Protein AF-A0A1Y6FAE8-F1 (afdb_monomer_lite)

Structure (mmCIF, N/CA/C/O backbone):
data_AF-A0A1Y6FAE8-F1
#
_entry.id   AF-A0A1Y6FAE8-F1
#
loop_
_atom_site.group_PDB
_atom_site.id
_atom_site.type_symbol
_atom_site.label_atom_id
_atom_site.label_alt_id
_atom_site.label_comp_id
_atom_site.label_asym_id
_atom_site.label_entity_id
_atom_site.label_seq_id
_atom_site.pdbx_PDB_ins_code
_atom_site.Cartn_x
_atom_site.Cartn_y
_atom_site.Cartn_z
_atom_site.occupancy
_atom_site.B_iso_or_equiv
_atom_site.auth_seq_id
_atom_site.auth_comp_id
_atom_site.auth_asym_id
_atom_site.auth_atom_id
_atom_site.pdbx_PDB_model_num
ATOM 1 N N . MET A 1 1 ? -5.949 20.444 56.360 1.00 34.28 1 MET A N 1
ATOM 2 C CA . MET A 1 1 ? -5.923 19.143 55.663 1.00 34.28 1 MET A CA 1
ATOM 3 C C . MET A 1 1 ? -7.343 18.864 55.206 1.00 34.28 1 MET A C 1
ATOM 5 O O . MET A 1 1 ? -8.191 18.603 56.047 1.00 34.28 1 MET A O 1
ATOM 9 N N . ALA A 1 2 ? -7.640 19.107 53.928 1.00 37.47 2 ALA A N 1
ATOM 10 C CA . ALA A 1 2 ? -8.987 18.956 53.385 1.00 37.47 2 ALA A CA 1
ATOM 11 C C . ALA A 1 2 ? -9.211 17.486 53.016 1.00 37.47 2 ALA A C 1
ATOM 13 O O . ALA A 1 2 ? -8.388 16.895 52.322 1.00 37.47 2 ALA A O 1
ATOM 14 N N . HIS A 1 3 ? -10.289 16.909 53.541 1.00 36.09 3 HIS A N 1
ATOM 15 C CA . HIS A 1 3 ? -10.677 15.526 53.301 1.00 36.09 3 HIS A CA 1
ATOM 16 C C . HIS A 1 3 ? -11.019 15.306 51.824 1.00 36.09 3 HIS A C 1
ATOM 18 O O . HIS A 1 3 ? -11.938 15.920 51.286 1.00 36.09 3 HIS A O 1
ATOM 24 N N . GLU A 1 4 ? -10.280 14.399 51.196 1.00 39.75 4 GLU A N 1
ATOM 25 C CA . GLU A 1 4 ? -10.568 13.853 49.878 1.00 39.75 4 GLU A CA 1
ATOM 26 C C . GLU A 1 4 ? -11.784 12.919 49.993 1.00 39.75 4 GLU A C 1
ATOM 28 O O . GLU A 1 4 ? -11.719 11.857 50.617 1.00 39.75 4 GLU A O 1
ATOM 33 N N . ILE A 1 5 ? -12.930 13.333 49.444 1.00 49.53 5 ILE A N 1
ATO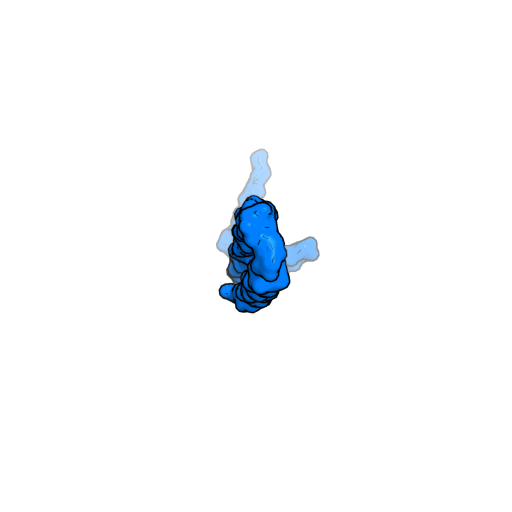M 34 C CA . ILE A 1 5 ? -14.107 12.466 49.324 1.00 49.53 5 ILE A CA 1
ATOM 35 C C . ILE A 1 5 ? -13.860 11.543 48.130 1.00 49.53 5 ILE A C 1
ATOM 37 O O . ILE A 1 5 ? -14.239 11.834 46.997 1.00 49.53 5 ILE A O 1
ATOM 41 N N . VAL A 1 6 ? -13.197 10.420 48.393 1.00 44.94 6 VAL A N 1
ATOM 42 C CA . VAL A 1 6 ? -13.130 9.294 47.461 1.00 44.94 6 VAL A CA 1
ATOM 43 C C . VAL A 1 6 ? -14.530 8.685 47.369 1.00 44.94 6 VAL A C 1
ATOM 45 O O . VAL A 1 6 ? -15.020 8.066 48.314 1.00 44.94 6 VAL A O 1
ATOM 48 N N . SER A 1 7 ? -15.202 8.879 46.232 1.00 45.75 7 SER A N 1
ATOM 49 C CA . SER A 1 7 ? -16.487 8.230 45.958 1.00 45.75 7 SER A CA 1
ATOM 50 C C . SER A 1 7 ? -16.268 6.732 45.730 1.00 45.75 7 SER A C 1
ATOM 52 O O . SER A 1 7 ? -15.751 6.315 44.696 1.00 45.75 7 SER A O 1
ATOM 54 N N . LEU A 1 8 ? -16.674 5.920 46.710 1.00 49.72 8 LEU A N 1
ATOM 55 C CA . LEU A 1 8 ? -16.556 4.453 46.720 1.00 49.72 8 LEU A CA 1
ATOM 56 C C . LEU A 1 8 ? -17.580 3.751 45.797 1.00 49.72 8 LEU A C 1
ATOM 58 O O . LEU A 1 8 ? -17.524 2.540 45.600 1.00 49.72 8 LEU A O 1
ATOM 62 N N . LEU A 1 9 ? -18.519 4.498 45.210 1.00 50.81 9 LEU A N 1
ATOM 63 C CA . LEU A 1 9 ? -19.525 3.997 44.274 1.00 50.81 9 LEU A CA 1
ATOM 64 C C . LEU A 1 9 ? -19.364 4.728 42.940 1.00 50.81 9 LEU A C 1
ATOM 66 O O . LEU A 1 9 ? -19.609 5.929 42.839 1.00 50.81 9 LEU A O 1
ATOM 70 N N . GLY A 1 10 ? -18.910 3.988 41.925 1.00 48.62 10 GLY A N 1
ATOM 71 C CA . GLY A 1 10 ? -18.604 4.472 40.578 1.00 48.62 10 GLY A CA 1
ATOM 72 C C . GLY A 1 10 ? -19.827 4.977 39.811 1.00 48.62 10 GLY A C 1
ATOM 73 O O . GLY A 1 10 ? -20.332 4.299 38.919 1.00 48.62 10 GLY A O 1
ATOM 74 N N . GLY A 1 11 ? -20.297 6.172 40.156 1.00 51.69 11 GLY A N 1
ATOM 75 C CA . GLY A 1 11 ? -21.213 6.964 39.349 1.00 51.69 11 GLY A CA 1
ATOM 76 C C . GLY A 1 11 ? -20.416 7.901 38.452 1.00 51.69 11 GLY A C 1
ATOM 77 O O . GLY A 1 11 ? -19.708 8.778 38.939 1.00 51.69 11 GLY A O 1
ATOM 78 N N . THR A 1 12 ? -20.522 7.725 37.138 1.00 58.66 12 THR A N 1
ATOM 79 C CA . THR A 1 12 ? -20.030 8.711 36.173 1.00 58.66 12 THR A CA 1
ATOM 80 C C . THR A 1 12 ? -20.904 9.961 36.281 1.00 58.66 12 THR A C 1
ATOM 82 O O . THR A 1 12 ? -22.110 9.898 36.034 1.00 58.66 12 THR A O 1
ATOM 85 N N . THR A 1 13 ? -20.327 11.086 36.687 1.00 58.88 13 THR A N 1
ATOM 86 C CA . THR A 1 13 ? -20.981 12.397 36.648 1.00 58.88 13 THR A CA 1
ATOM 87 C C . THR A 1 13 ? -20.956 12.937 35.221 1.00 58.88 13 THR A C 1
ATOM 89 O O . THR A 1 13 ? -19.944 12.873 34.527 1.00 58.88 13 THR A O 1
ATOM 92 N N . THR A 1 14 ? -22.095 13.447 34.756 1.00 61.94 14 THR A N 1
ATOM 93 C CA . THR A 1 14 ? -22.169 14.200 33.492 1.00 61.94 14 THR A CA 1
ATOM 94 C C . THR A 1 14 ? -21.387 15.516 33.603 1.00 61.94 14 THR A C 1
ATOM 96 O O . THR A 1 14 ? -21.154 16.005 34.710 1.00 61.94 14 THR A O 1
ATOM 99 N N . SER A 1 15 ? -21.026 16.146 32.477 1.00 63.69 15 SER A N 1
ATOM 100 C CA . SER A 1 15 ? -20.388 17.479 32.473 1.00 63.69 15 SER A CA 1
ATOM 101 C C . SER A 1 15 ? -21.252 18.575 33.123 1.00 63.69 15 SER A C 1
ATOM 103 O O . SER A 1 15 ? -20.735 19.624 33.491 1.00 63.69 15 SER A O 1
ATOM 105 N N . SER A 1 16 ? -22.550 18.314 33.318 1.00 66.25 16 SER A N 1
ATOM 106 C CA . SER A 1 16 ? -23.516 19.154 34.035 1.00 66.25 16 SER A CA 1
ATOM 107 C C . SER A 1 16 ? -23.721 18.757 35.510 1.00 66.25 16 SER A C 1
ATOM 109 O O . SER A 1 16 ? -24.684 19.197 36.138 1.00 66.25 16 SER A O 1
ATOM 111 N N . GLY A 1 17 ? -22.855 17.909 36.079 1.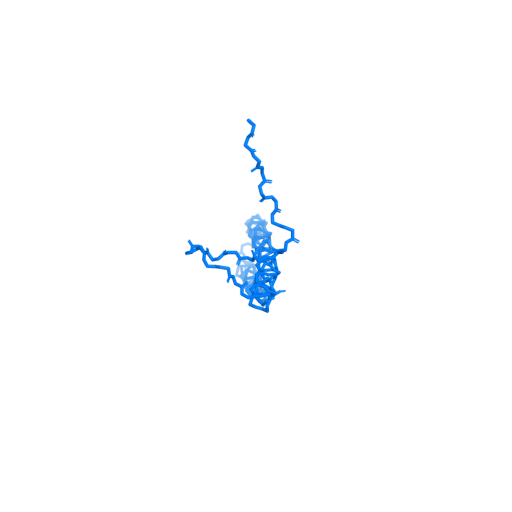00 58.09 17 GLY A N 1
ATOM 112 C CA . GLY A 1 17 ? -22.831 17.575 37.510 1.00 58.09 17 GLY A CA 1
ATOM 113 C C . GLY A 1 17 ? -23.894 16.576 37.983 1.00 58.09 17 GLY A C 1
ATOM 114 O O . GLY A 1 17 ? -23.928 16.237 39.164 1.00 58.09 17 GLY A O 1
ATOM 115 N N . HIS A 1 18 ? -24.743 16.062 37.089 1.00 61.91 18 HIS A N 1
ATOM 116 C CA . HIS A 1 18 ? -25.758 15.071 37.450 1.00 61.91 18 HIS A CA 1
ATOM 117 C C . HIS A 1 18 ? -25.143 13.670 37.541 1.00 61.91 18 HIS A C 1
ATOM 119 O O . HIS A 1 18 ? -24.464 13.229 36.605 1.00 61.91 18 HIS A O 1
ATOM 125 N N . GLN A 1 19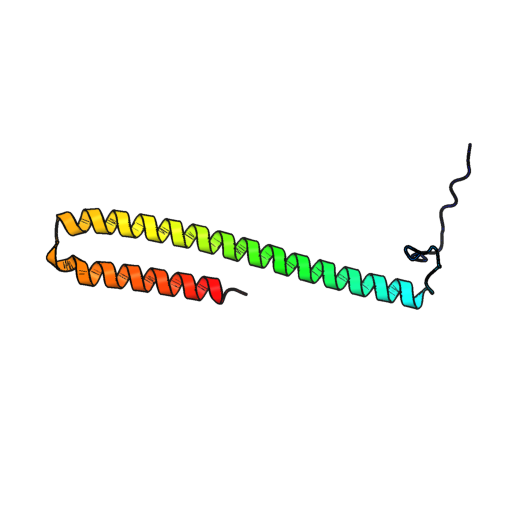 ? -25.398 12.968 38.653 1.00 64.88 19 GLN A N 1
ATOM 126 C CA . GLN A 1 19 ? -25.024 11.563 38.819 1.00 64.88 19 GLN A CA 1
ATOM 127 C C . GLN A 1 19 ? -25.864 10.691 37.883 1.00 64.88 19 GLN A C 1
ATOM 129 O O . GLN A 1 19 ? -27.093 10.672 37.964 1.00 64.88 19 GLN A O 1
ATOM 134 N N . LEU A 1 20 ? -25.197 9.960 36.991 1.00 64.50 20 LEU A N 1
ATOM 135 C CA . LEU A 1 20 ? -25.859 8.971 36.151 1.00 64.50 20 LEU A CA 1
ATOM 136 C C . LEU A 1 20 ? -26.284 7.772 37.003 1.00 64.50 20 LEU A C 1
ATOM 138 O O . LEU A 1 20 ? -25.530 7.308 37.860 1.00 64.50 20 LEU A O 1
ATOM 142 N N . SER A 1 21 ? -27.478 7.230 36.743 1.00 75.50 21 SER A N 1
ATOM 143 C CA . SER A 1 21 ? -27.881 5.965 37.361 1.00 75.50 21 SER A CA 1
ATOM 144 C C . SER A 1 21 ? -26.874 4.865 36.992 1.00 75.50 21 SER A C 1
ATOM 146 O O . SER A 1 21 ? -26.302 4.869 35.899 1.00 75.50 21 SER A O 1
ATOM 148 N N . GLY A 1 22 ? -26.653 3.887 37.876 1.00 78.19 22 GLY A N 1
ATOM 149 C CA . GLY A 1 22 ? -25.632 2.850 37.660 1.00 78.19 22 GLY A CA 1
ATOM 150 C C . GLY A 1 22 ? -25.842 1.987 36.403 1.00 78.19 22 GLY A C 1
ATOM 151 O O . GLY A 1 22 ? -24.905 1.338 35.938 1.00 78.19 22 GLY A O 1
ATOM 152 N N . GLY A 1 23 ? -27.057 1.960 35.844 1.00 83.00 23 GLY A N 1
ATOM 153 C CA . GLY A 1 23 ? -27.332 1.355 34.537 1.00 83.00 23 GLY A CA 1
ATOM 154 C C . GLY A 1 23 ? -26.809 2.212 33.382 1.00 83.00 23 GLY A C 1
ATOM 155 O O . GLY A 1 23 ? -26.108 1.700 32.512 1.00 83.00 23 GLY A O 1
ATOM 156 N N . ILE A 1 24 ? -27.072 3.522 33.425 1.00 82.19 24 ILE A N 1
ATOM 157 C CA . ILE A 1 24 ? -26.611 4.479 32.411 1.00 82.19 24 ILE A CA 1
ATOM 158 C C . ILE A 1 24 ? -25.082 4.576 32.427 1.00 82.19 24 ILE A C 1
ATOM 160 O O . ILE A 1 24 ? -24.463 4.480 31.376 1.00 82.19 24 ILE A O 1
ATOM 164 N N . ALA A 1 25 ? -24.458 4.639 33.606 1.00 83.19 25 ALA A N 1
ATOM 165 C CA . ALA A 1 25 ? -22.998 4.663 33.734 1.00 83.19 25 ALA A CA 1
ATOM 166 C C . ALA A 1 25 ? -22.319 3.445 33.071 1.00 83.19 25 ALA A C 1
ATOM 168 O O . ALA A 1 25 ? -21.314 3.576 32.370 1.00 83.19 25 ALA A O 1
ATOM 169 N N . ARG A 1 26 ? -22.890 2.244 33.248 1.00 87.62 26 ARG A N 1
ATOM 170 C CA . ARG A 1 26 ? -22.395 1.016 32.604 1.00 87.62 26 ARG A CA 1
ATOM 171 C C . ARG A 1 26 ? -22.593 1.030 31.093 1.00 87.62 26 ARG A C 1
ATOM 173 O O . ARG A 1 26 ? -21.706 0.577 30.375 1.00 87.62 26 ARG A O 1
ATOM 180 N N . GLN A 1 27 ? -23.732 1.534 30.624 1.00 89.50 27 GLN A N 1
ATOM 181 C CA . GLN A 1 27 ? -24.012 1.655 29.198 1.00 89.50 27 GLN A CA 1
ATOM 182 C C . GLN A 1 27 ? -23.039 2.631 28.526 1.00 89.50 27 GLN A C 1
ATOM 184 O O . GLN A 1 27 ? -22.389 2.259 27.554 1.00 89.50 27 GLN A O 1
ATOM 189 N N . THR A 1 28 ? -22.843 3.817 29.107 1.00 89.00 28 THR A N 1
ATOM 190 C CA . THR A 1 28 ? -21.866 4.802 28.625 1.00 89.00 28 THR A CA 1
ATOM 191 C C . THR A 1 28 ? -20.459 4.214 28.576 1.00 89.00 28 THR A C 1
ATOM 193 O O . THR A 1 28 ? -19.764 4.376 27.578 1.00 89.00 28 THR A O 1
ATOM 196 N N . LYS A 1 29 ? -20.042 3.468 29.608 1.00 88.94 29 LYS A N 1
ATOM 197 C CA . LYS A 1 29 ? -18.730 2.810 29.603 1.00 88.94 29 LYS A CA 1
ATOM 198 C C . LYS A 1 29 ? -18.573 1.825 28.437 1.00 88.94 29 LYS A C 1
ATOM 200 O O . LYS A 1 29 ? -17.569 1.879 27.739 1.00 88.94 29 LYS A O 1
ATOM 205 N N . ARG A 1 30 ? -19.574 0.977 28.177 1.00 94.38 30 ARG A N 1
ATOM 206 C CA . ARG A 1 30 ? -19.543 0.023 27.050 1.00 94.38 30 ARG A CA 1
ATOM 207 C C . ARG A 1 30 ? -19.461 0.720 25.693 1.00 94.38 30 ARG A C 1
ATOM 209 O O . ARG A 1 30 ? -18.771 0.234 24.799 1.00 94.38 30 ARG A O 1
ATOM 216 N N . GLU A 1 31 ? -20.166 1.834 25.531 1.00 94.62 31 GLU A N 1
ATOM 217 C CA . GLU A 1 31 ? -20.118 2.633 24.304 1.00 94.62 31 GLU A CA 1
ATOM 218 C C . GLU A 1 31 ? -18.733 3.248 24.094 1.00 94.62 31 GLU A C 1
ATOM 220 O O . GLU A 1 31 ? -18.178 3.127 23.003 1.00 94.62 31 GLU A O 1
ATOM 225 N N . VAL A 1 32 ? -18.134 3.815 25.147 1.00 95.31 32 VAL A N 1
ATOM 226 C CA . VAL A 1 32 ? -16.760 4.340 25.110 1.00 95.31 32 VAL A CA 1
ATOM 227 C C . VAL A 1 32 ? -15.757 3.239 24.764 1.00 95.31 32 VAL A C 1
ATOM 229 O O . VAL A 1 32 ? -14.954 3.428 23.853 1.00 95.31 32 VAL A O 1
ATOM 232 N N . ASP A 1 33 ? -15.841 2.078 25.417 1.00 96.31 33 ASP A N 1
ATOM 233 C CA . ASP A 1 33 ? -14.952 0.941 25.150 1.00 96.31 33 ASP A CA 1
ATOM 234 C C . ASP A 1 33 ? -15.095 0.452 23.692 1.00 96.31 33 ASP A C 1
ATOM 236 O O . ASP A 1 33 ? -14.108 0.147 23.022 1.00 96.31 33 ASP A O 1
ATOM 240 N N . THR A 1 34 ? -16.322 0.446 23.156 1.00 97.38 34 THR A N 1
ATOM 241 C CA . THR A 1 34 ? -16.594 0.073 21.757 1.00 97.38 34 THR A CA 1
ATOM 242 C C . THR A 1 34 ? -15.995 1.078 20.772 1.00 97.38 34 THR A C 1
ATOM 244 O O . THR A 1 34 ? -15.421 0.679 19.757 1.00 97.38 34 THR A O 1
ATOM 247 N N . VAL A 1 35 ? -16.125 2.379 21.045 1.00 97.56 35 VAL A N 1
ATOM 248 C CA . VAL A 1 35 ? -15.529 3.431 20.211 1.00 97.56 35 VAL A CA 1
ATOM 249 C C . VAL A 1 35 ? -14.007 3.354 20.267 1.00 97.56 35 VAL A C 1
ATOM 251 O O . VAL A 1 35 ? -13.376 3.391 19.217 1.00 97.56 35 VAL A O 1
ATOM 254 N N . ALA A 1 36 ? -13.418 3.171 21.451 1.00 96.81 36 ALA A N 1
ATOM 255 C CA . ALA A 1 36 ? -11.973 3.022 21.610 1.00 96.81 36 ALA A CA 1
ATOM 256 C C . ALA A 1 36 ? -11.431 1.841 20.789 1.00 96.81 36 ALA A C 1
ATOM 258 O O . ALA A 1 36 ? -10.490 2.014 20.018 1.00 96.81 36 ALA A O 1
ATOM 259 N N . ALA A 1 37 ? -12.080 0.674 20.866 1.00 97.25 37 ALA A N 1
ATOM 260 C CA . ALA A 1 37 ? -11.689 -0.498 20.085 1.00 97.25 37 ALA A CA 1
ATOM 261 C C . ALA A 1 37 ? -11.785 -0.260 18.567 1.00 97.25 37 ALA A C 1
ATOM 263 O O . ALA A 1 37 ? -10.897 -0.655 17.814 1.00 97.25 37 ALA A O 1
ATOM 264 N N . ARG A 1 38 ? -12.845 0.413 18.097 1.00 97.06 38 ARG A N 1
ATOM 265 C CA . ARG A 1 38 ? -13.003 0.753 16.671 1.00 97.06 38 ARG A CA 1
ATOM 266 C C . ARG A 1 38 ? -11.953 1.751 16.195 1.00 97.06 38 ARG A C 1
ATOM 268 O O . ARG A 1 38 ? -11.456 1.608 15.081 1.00 97.06 38 ARG A O 1
ATOM 275 N N . THR A 1 39 ? -11.624 2.737 17.023 1.00 97.81 39 THR A N 1
ATOM 276 C CA . THR A 1 39 ? -10.587 3.728 16.724 1.00 97.81 39 THR A CA 1
ATOM 277 C C . THR A 1 39 ? -9.221 3.069 16.601 1.00 97.81 39 THR A C 1
ATOM 279 O O . THR A 1 39 ? -8.502 3.379 15.658 1.00 97.81 39 THR A O 1
ATOM 282 N N . GLU A 1 40 ? -8.889 2.124 17.482 1.00 97.62 40 GLU A N 1
ATOM 283 C CA . GLU A 1 40 ? -7.620 1.392 17.409 1.00 97.62 40 GLU A CA 1
ATOM 284 C C . GLU A 1 40 ? -7.496 0.611 16.095 1.00 97.62 40 GLU A C 1
ATOM 286 O O . GLU A 1 40 ? -6.507 0.741 15.375 1.00 97.62 40 GLU A O 1
ATOM 291 N N . VAL A 1 41 ? -8.543 -0.132 15.717 1.00 96.69 41 VAL A N 1
ATOM 292 C CA . VAL A 1 41 ? -8.568 -0.857 14.437 1.00 96.69 41 VAL A CA 1
ATOM 293 C C . VAL A 1 41 ? -8.422 0.107 13.260 1.00 96.69 41 VAL A C 1
ATOM 295 O O . VAL A 1 41 ? -7.627 -0.147 12.356 1.00 96.69 41 VAL A O 1
ATOM 298 N N . ALA A 1 42 ? -9.152 1.225 13.265 1.00 96.00 42 ALA A N 1
ATOM 299 C CA . ALA A 1 42 ? -9.067 2.223 12.202 1.00 96.00 42 ALA A CA 1
ATOM 300 C C . ALA A 1 42 ? -7.664 2.840 12.101 1.00 96.00 42 ALA A C 1
ATOM 302 O O . ALA A 1 42 ? -7.148 2.998 10.997 1.00 96.00 42 ALA A O 1
ATOM 303 N N . HIS A 1 43 ? -7.033 3.135 13.238 1.00 97.12 43 HIS A N 1
ATOM 304 C CA . HIS A 1 43 ? -5.686 3.689 13.296 1.00 97.12 43 HIS A CA 1
ATOM 305 C C . HIS A 1 43 ? -4.643 2.728 12.718 1.00 97.12 43 HIS A C 1
ATOM 307 O O . HIS A 1 43 ? -3.883 3.112 11.830 1.00 97.12 43 HIS A O 1
ATOM 313 N N . VAL A 1 44 ? -4.648 1.467 13.158 1.00 97.19 44 VAL A N 1
ATOM 314 C CA . VAL A 1 44 ? -3.732 0.435 12.645 1.00 97.19 44 VAL A CA 1
ATOM 315 C C . VAL A 1 44 ? -3.957 0.195 11.148 1.00 97.19 44 VAL A C 1
ATOM 317 O O . VAL A 1 44 ? -2.999 0.060 10.386 1.00 97.19 44 VAL A O 1
ATOM 320 N N . THR A 1 45 ? -5.216 0.198 10.701 1.00 96.38 45 THR A N 1
ATOM 321 C CA . THR A 1 45 ? -5.564 0.044 9.279 1.00 96.38 45 THR A CA 1
ATOM 322 C C . THR A 1 45 ? -5.010 1.196 8.441 1.00 96.38 45 THR A C 1
ATOM 324 O O . THR A 1 45 ? -4.439 0.967 7.374 1.00 96.38 45 THR A O 1
ATOM 327 N N . ASP A 1 46 ? -5.144 2.435 8.918 1.00 96.44 46 ASP A N 1
ATOM 328 C CA . ASP A 1 46 ? -4.615 3.618 8.238 1.00 96.44 46 ASP A CA 1
ATOM 329 C C . ASP A 1 46 ? -3.081 3.601 8.169 1.00 96.44 46 ASP A C 1
ATOM 331 O O . ASP A 1 46 ? -2.505 3.790 7.097 1.00 96.44 46 ASP A O 1
ATOM 335 N N . GLN A 1 47 ? -2.411 3.250 9.271 1.00 97.62 47 GLN A N 1
ATOM 336 C CA . GLN A 1 47 ? -0.955 3.080 9.295 1.00 97.62 47 GLN A CA 1
ATOM 337 C C . GLN A 1 47 ? -0.477 2.030 8.288 1.00 97.62 47 GLN A C 1
ATOM 339 O O . GLN A 1 47 ? 0.491 2.260 7.561 1.00 97.62 47 GLN A O 1
ATOM 344 N N . ALA A 1 48 ? -1.168 0.893 8.203 1.00 96.62 48 ALA A N 1
ATOM 345 C CA . ALA A 1 48 ? -0.847 -0.145 7.234 1.00 96.62 48 ALA A CA 1
ATOM 346 C C . ALA A 1 48 ? -1.039 0.345 5.788 1.00 96.62 48 ALA A C 1
ATOM 348 O O . ALA A 1 48 ? -0.166 0.123 4.946 1.00 96.62 48 ALA A O 1
ATOM 349 N N . ARG A 1 49 ? -2.118 1.083 5.491 1.00 97.44 49 ARG A N 1
ATOM 350 C CA . ARG A 1 49 ? -2.320 1.704 4.168 1.00 97.44 49 ARG A CA 1
ATOM 351 C C . ARG A 1 49 ? -1.226 2.714 3.833 1.00 97.44 49 ARG A C 1
ATOM 353 O O . ARG A 1 49 ? -0.727 2.710 2.705 1.00 97.44 49 ARG A O 1
ATOM 360 N N . ALA A 1 50 ? -0.826 3.550 4.789 1.00 98.12 50 ALA A N 1
ATOM 361 C CA . ALA A 1 50 ? 0.253 4.515 4.608 1.00 98.12 50 ALA A CA 1
ATOM 362 C C . ALA A 1 50 ? 1.588 3.813 4.312 1.00 98.12 50 ALA A C 1
ATOM 364 O O . ALA A 1 50 ? 2.285 4.182 3.365 1.00 98.12 50 ALA A O 1
ATOM 365 N N . PHE A 1 51 ? 1.904 2.749 5.055 1.00 98.12 51 PHE A N 1
ATOM 366 C CA . PHE A 1 51 ? 3.093 1.932 4.819 1.00 98.12 51 PHE A CA 1
ATOM 367 C C . PHE A 1 51 ? 3.087 1.287 3.427 1.00 98.12 51 PHE A C 1
ATOM 369 O O . PHE A 1 51 ? 4.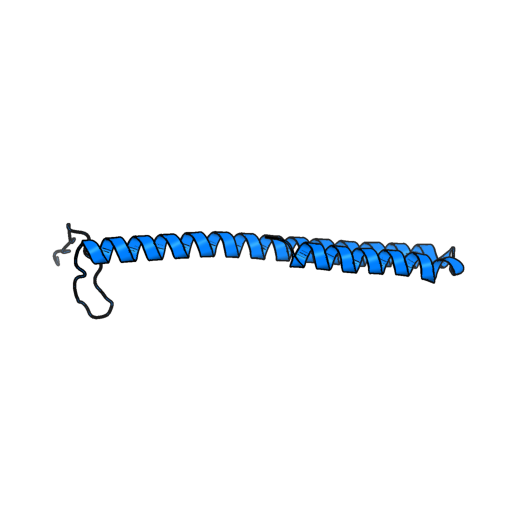066 1.402 2.686 1.00 98.12 51 PHE A O 1
ATOM 376 N N . LEU A 1 52 ? 1.975 0.657 3.034 1.00 97.94 52 LEU A N 1
ATOM 377 C CA . LEU A 1 52 ? 1.828 0.052 1.708 1.00 97.94 52 LEU A CA 1
ATOM 378 C C . LEU A 1 52 ? 1.967 1.092 0.592 1.00 97.94 52 LEU A C 1
ATOM 380 O O . LEU A 1 52 ? 2.615 0.826 -0.418 1.00 97.94 52 LEU A O 1
ATOM 384 N N . THR A 1 53 ? 1.416 2.291 0.790 1.00 98.62 53 THR A N 1
ATOM 385 C CA . THR A 1 53 ? 1.544 3.406 -0.157 1.00 98.62 53 THR A CA 1
ATOM 386 C C . THR A 1 53 ? 2.995 3.848 -0.306 1.00 98.62 53 THR A C 1
ATOM 388 O O . THR A 1 53 ? 3.482 3.972 -1.429 1.00 98.62 53 THR A O 1
ATOM 391 N N . ALA A 1 54 ? 3.711 4.035 0.805 1.00 98.62 54 ALA A N 1
ATOM 392 C CA . ALA A 1 54 ? 5.124 4.402 0.780 1.00 98.62 54 ALA A CA 1
ATOM 393 C C . ALA A 1 54 ? 5.979 3.328 0.086 1.00 98.62 54 ALA A C 1
ATOM 395 O O . ALA A 1 54 ? 6.825 3.650 -0.750 1.00 98.62 54 ALA A O 1
ATOM 396 N N . SER A 1 55 ? 5.719 2.048 0.373 1.00 98.38 55 SER A N 1
ATOM 397 C CA . SER A 1 55 ? 6.402 0.924 -0.274 1.00 98.38 55 SER A CA 1
ATOM 398 C C . SER A 1 55 ? 6.129 0.875 -1.781 1.00 98.38 55 SER A C 1
ATOM 400 O O . SER A 1 55 ? 7.068 0.788 -2.572 1.00 98.38 55 SER A O 1
ATOM 402 N N . ALA A 1 56 ? 4.864 0.997 -2.196 1.00 98.50 56 ALA A N 1
ATOM 403 C CA . ALA A 1 56 ? 4.487 1.024 -3.606 1.00 98.50 56 ALA A CA 1
ATO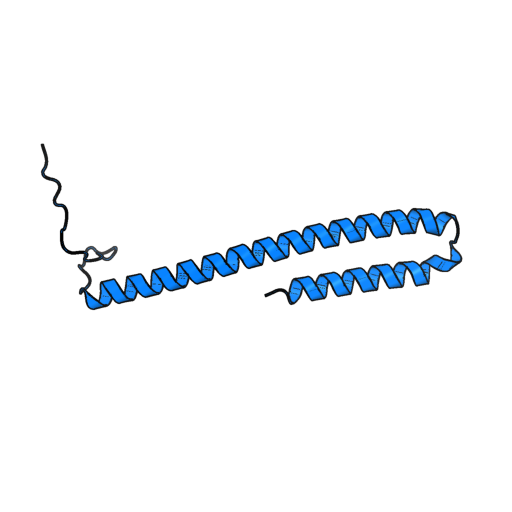M 404 C C . ALA A 1 56 ? 5.136 2.201 -4.347 1.00 98.50 56 ALA A C 1
ATOM 406 O O . ALA A 1 56 ? 5.683 2.004 -5.429 1.00 98.50 56 ALA A O 1
ATOM 407 N N . ALA A 1 57 ? 5.141 3.399 -3.756 1.00 98.50 57 ALA A N 1
ATOM 408 C CA . ALA A 1 57 ? 5.796 4.568 -4.338 1.00 98.50 57 ALA A CA 1
ATOM 409 C C . ALA A 1 57 ? 7.305 4.345 -4.523 1.00 98.50 57 ALA A C 1
ATOM 411 O O . ALA A 1 57 ? 7.836 4.605 -5.602 1.00 98.50 57 ALA A O 1
ATOM 412 N N . ASN A 1 58 ? 7.984 3.799 -3.509 1.00 98.69 58 ASN A N 1
ATOM 413 C CA . ASN A 1 58 ? 9.404 3.462 -3.603 1.00 98.69 58 ASN A CA 1
ATOM 414 C C . ASN A 1 58 ? 9.679 2.440 -4.719 1.00 98.69 58 ASN A C 1
ATOM 416 O O . ASN A 1 58 ? 10.621 2.601 -5.499 1.00 98.69 58 ASN A O 1
ATOM 420 N N . ASN A 1 59 ? 8.838 1.411 -4.830 1.00 98.25 59 ASN A N 1
ATOM 421 C CA . ASN A 1 59 ? 8.958 0.409 -5.884 1.00 98.25 59 ASN A CA 1
ATOM 422 C C . ASN A 1 59 ? 8.739 1.019 -7.272 1.00 98.25 59 ASN A C 1
ATOM 424 O O . ASN A 1 59 ? 9.529 0.749 -8.168 1.00 98.25 59 ASN A O 1
ATOM 428 N N . ILE A 1 60 ? 7.726 1.876 -7.452 1.00 98.31 60 ILE A N 1
ATOM 429 C CA . ILE A 1 60 ? 7.485 2.591 -8.715 1.00 98.31 60 ILE A CA 1
ATOM 430 C C . ILE A 1 60 ? 8.730 3.393 -9.103 1.00 98.31 60 ILE A C 1
ATOM 432 O O . ILE A 1 60 ? 9.249 3.203 -10.198 1.00 98.31 60 ILE A O 1
ATOM 436 N N . ILE A 1 61 ? 9.257 4.228 -8.203 1.00 98.44 61 ILE A N 1
ATOM 437 C CA . ILE A 1 61 ? 10.459 5.039 -8.466 1.00 98.44 61 ILE A CA 1
ATOM 438 C C . ILE A 1 61 ? 11.643 4.149 -8.872 1.00 98.44 61 ILE A C 1
ATOM 440 O O . ILE A 1 61 ? 12.309 4.424 -9.869 1.00 98.44 61 ILE A O 1
ATOM 444 N N . THR A 1 62 ? 11.869 3.054 -8.142 1.00 98.56 62 THR A N 1
ATOM 445 C CA . THR A 1 62 ? 12.947 2.095 -8.433 1.00 98.56 62 THR A CA 1
ATOM 446 C C . THR A 1 62 ? 12.785 1.474 -9.821 1.00 98.56 62 THR A C 1
ATOM 448 O O . THR A 1 62 ? 13.734 1.437 -10.602 1.00 98.56 62 THR A O 1
ATOM 451 N N . LEU A 1 63 ? 11.575 1.020 -10.153 1.00 98.00 63 LEU A N 1
ATOM 452 C CA . LEU A 1 63 ? 11.283 0.384 -11.433 1.00 98.00 63 LEU A CA 1
ATOM 453 C C . LEU A 1 63 ? 11.432 1.356 -12.611 1.00 98.00 63 LEU A C 1
ATOM 455 O O . LEU A 1 63 ? 11.983 0.972 -13.641 1.00 98.00 63 LEU A O 1
ATOM 459 N N . TYR A 1 64 ? 10.996 2.610 -12.464 1.00 97.62 64 TYR A N 1
ATOM 460 C CA . TYR A 1 64 ? 11.203 3.636 -13.490 1.00 97.62 64 TYR A CA 1
ATOM 461 C C . TYR A 1 64 ? 12.689 3.956 -13.686 1.00 97.62 64 TYR A C 1
ATOM 463 O O . TYR A 1 64 ? 13.128 4.059 -14.828 1.00 97.62 64 TYR A O 1
ATOM 471 N N . GLY A 1 65 ? 13.478 4.036 -12.610 1.00 97.75 65 GLY A N 1
ATOM 472 C CA . GLY A 1 65 ? 14.928 4.232 -12.718 1.00 97.75 65 GLY A CA 1
ATOM 473 C C . GLY A 1 65 ? 15.629 3.082 -13.452 1.00 97.75 65 GLY A C 1
ATOM 474 O O . GLY A 1 65 ? 16.486 3.312 -14.303 1.00 97.75 65 GLY A O 1
ATOM 475 N N . MET A 1 66 ? 15.226 1.834 -13.187 1.00 96.69 66 MET A N 1
ATOM 476 C CA . MET A 1 66 ? 15.727 0.667 -13.926 1.00 96.69 66 MET A CA 1
ATOM 477 C C . MET A 1 66 ? 15.306 0.698 -15.401 1.00 96.69 66 MET A C 1
ATOM 479 O O . MET A 1 66 ? 16.110 0.389 -16.281 1.00 96.69 66 MET A O 1
ATOM 483 N N . ALA A 1 67 ? 14.056 1.076 -15.679 1.00 97.12 67 ALA A N 1
ATOM 484 C CA . ALA A 1 67 ? 13.547 1.192 -17.040 1.00 97.12 67 ALA A CA 1
ATOM 485 C C . ALA A 1 67 ? 14.298 2.264 -17.836 1.00 97.12 67 ALA A C 1
ATOM 487 O O . ALA A 1 67 ? 14.694 2.001 -18.966 1.00 97.12 67 ALA A O 1
ATOM 488 N N . GLU A 1 68 ? 14.560 3.432 -17.247 1.00 96.12 68 GLU A N 1
ATOM 489 C CA . GLU A 1 68 ? 15.334 4.499 -17.888 1.00 96.12 68 GLU A CA 1
ATOM 490 C C . GLU A 1 68 ? 16.722 4.006 -18.321 1.00 96.12 68 GLU A C 1
ATOM 492 O O . GLU A 1 68 ? 17.123 4.219 -19.465 1.00 96.12 68 GLU A O 1
ATOM 497 N N . GLN A 1 69 ? 17.420 3.263 -17.456 1.00 95.19 69 GLN A N 1
ATOM 498 C CA . GLN A 1 69 ? 18.718 2.660 -17.781 1.00 95.19 69 GLN A CA 1
ATOM 499 C C . GLN A 1 69 ? 18.611 1.601 -18.890 1.00 95.19 69 GLN A C 1
ATOM 501 O O . GLN A 1 69 ? 19.407 1.595 -19.828 1.00 95.19 69 GLN A O 1
ATOM 506 N N . GLY A 1 70 ? 17.617 0.711 -18.818 1.00 94.06 70 GLY A N 1
ATOM 507 C CA . GLY A 1 70 ? 17.419 -0.341 -19.818 1.00 94.06 70 GLY A CA 1
ATOM 508 C C . GLY A 1 70 ? 17.057 0.205 -21.203 1.00 94.06 70 GLY A C 1
ATOM 509 O O . GLY A 1 70 ? 17.563 -0.276 -22.219 1.00 94.06 70 GLY A O 1
ATOM 510 N N . LEU A 1 71 ? 16.234 1.255 -21.257 1.00 96.69 71 LEU A N 1
ATOM 511 C CA . LEU A 1 71 ? 15.784 1.869 -22.507 1.00 96.69 71 LEU A CA 1
ATOM 512 C C . LEU A 1 71 ? 16.894 2.614 -23.253 1.00 96.69 71 LEU A C 1
ATOM 514 O O . LEU A 1 71 ? 16.785 2.766 -24.468 1.00 96.69 71 LEU A O 1
ATOM 518 N N . GLN A 1 72 ? 17.995 2.982 -22.588 1.00 95.56 72 GLN A N 1
ATOM 519 C CA . GLN A 1 72 ? 19.206 3.441 -23.283 1.00 95.56 72 GLN A CA 1
ATOM 520 C C . GLN A 1 72 ? 19.776 2.357 -24.212 1.00 95.56 72 GLN A C 1
ATOM 522 O O . GLN A 1 72 ? 20.315 2.674 -25.269 1.00 95.56 72 GLN A O 1
ATOM 527 N N . SER A 1 73 ? 19.634 1.080 -23.838 1.00 95.00 73 SER A N 1
ATOM 528 C CA . SER A 1 73 ? 20.148 -0.064 -24.604 1.00 95.00 73 SER A CA 1
ATOM 529 C C . SER A 1 73 ? 19.124 -0.649 -25.581 1.00 95.00 73 SER A C 1
ATOM 531 O O . SER A 1 73 ? 19.507 -1.234 -26.592 1.00 95.00 73 SER A O 1
ATOM 533 N N . ALA A 1 74 ? 17.825 -0.496 -25.304 1.00 96.00 74 ALA A N 1
ATOM 534 C CA . ALA A 1 74 ? 16.746 -1.018 -26.143 1.00 96.00 74 ALA A CA 1
ATOM 535 C C . ALA A 1 74 ? 15.572 -0.024 -26.283 1.00 96.00 74 ALA A C 1
ATOM 537 O O . ALA A 1 74 ? 14.486 -0.278 -25.757 1.00 96.00 74 ALA A O 1
ATOM 538 N N . PRO A 1 75 ? 15.733 1.086 -27.034 1.00 94.69 75 PRO A N 1
ATOM 539 C CA . PRO A 1 75 ? 14.699 2.122 -27.141 1.00 94.69 75 PRO A CA 1
ATOM 540 C C . PRO A 1 75 ? 13.372 1.619 -27.727 1.00 94.69 75 PRO A C 1
ATOM 542 O O . PRO A 1 75 ? 12.304 2.108 -27.367 1.00 94.69 75 PRO A O 1
ATOM 545 N N . ALA A 1 76 ? 13.424 0.614 -28.609 1.00 96.94 76 ALA A N 1
ATOM 546 C CA . ALA A 1 76 ? 12.238 0.022 -29.228 1.00 96.94 76 ALA A CA 1
ATOM 547 C C . ALA A 1 76 ? 11.293 -0.656 -28.214 1.00 96.94 76 ALA A C 1
ATOM 549 O O . ALA A 1 76 ? 10.107 -0.785 -28.495 1.00 96.94 76 ALA A O 1
ATOM 550 N N . ALA A 1 77 ? 11.792 -1.040 -27.033 1.00 96.00 77 ALA A N 1
ATOM 551 C CA . ALA A 1 77 ? 11.003 -1.681 -25.981 1.00 96.00 77 ALA A CA 1
ATOM 552 C C . ALA A 1 77 ? 10.240 -0.684 -25.082 1.00 96.00 77 ALA A C 1
ATOM 554 O O . ALA A 1 77 ? 9.582 -1.098 -24.129 1.00 96.00 77 ALA A O 1
ATOM 555 N N . ALA A 1 78 ? 10.324 0.628 -25.343 1.00 96.00 78 ALA A N 1
ATOM 556 C CA . ALA A 1 78 ? 9.772 1.663 -24.463 1.00 96.00 78 ALA A CA 1
ATOM 557 C C . ALA A 1 78 ? 8.273 1.498 -24.179 1.00 96.00 78 ALA A C 1
ATOM 559 O O . ALA A 1 78 ? 7.858 1.626 -23.028 1.00 96.00 78 ALA A O 1
ATOM 560 N N . SER A 1 79 ? 7.475 1.189 -25.205 1.00 96.81 79 SER A N 1
ATOM 561 C CA . SER A 1 79 ? 6.026 1.009 -25.045 1.00 96.81 79 SER A CA 1
ATOM 562 C C . SER A 1 79 ? 5.709 -0.155 -24.105 1.00 96.81 79 SER A C 1
ATOM 564 O O . SER A 1 79 ? 4.975 0.027 -23.134 1.00 96.81 79 SER A O 1
ATOM 566 N N . ASP A 1 80 ? 6.319 -1.316 -24.347 1.00 96.94 80 ASP A N 1
ATOM 567 C CA . ASP A 1 80 ? 6.056 -2.542 -23.589 1.00 96.94 80 ASP A CA 1
ATOM 568 C C . ASP A 1 80 ? 6.501 -2.400 -22.125 1.00 96.94 80 ASP A C 1
ATOM 570 O O . ASP A 1 80 ? 5.781 -2.772 -21.199 1.00 96.94 80 ASP A O 1
ATOM 574 N N . VAL A 1 81 ? 7.673 -1.796 -21.891 1.00 97.25 81 VAL A N 1
ATOM 575 C CA . VAL A 1 81 ? 8.185 -1.555 -20.534 1.00 97.25 81 VAL A CA 1
ATOM 576 C C . VAL A 1 81 ? 7.273 -0.594 -19.769 1.00 97.25 81 VAL A C 1
ATOM 578 O O . VAL A 1 81 ? 6.898 -0.881 -18.631 1.00 97.25 81 VAL A O 1
ATOM 581 N N . LEU A 1 82 ? 6.870 0.525 -20.378 1.00 96.19 82 LEU A N 1
ATOM 582 C CA . LEU A 1 82 ? 5.978 1.489 -19.726 1.00 96.19 82 LEU A CA 1
ATOM 583 C C . LEU A 1 82 ? 4.594 0.896 -19.442 1.00 96.19 82 LEU A C 1
ATOM 585 O O . LEU A 1 82 ? 4.002 1.202 -18.406 1.00 96.19 82 LEU A O 1
ATOM 589 N N . GLU A 1 83 ? 4.079 0.030 -20.315 1.00 98.00 83 GLU A N 1
ATOM 590 C CA . GLU A 1 83 ? 2.814 -0.665 -20.079 1.00 98.00 83 GLU A CA 1
ATOM 591 C C . GLU A 1 83 ? 2.859 -1.501 -18.792 1.00 98.00 83 GLU A C 1
ATOM 593 O O . GLU A 1 83 ? 1.956 -1.390 -17.953 1.00 98.00 83 GLU A O 1
ATOM 598 N N . VAL A 1 84 ? 3.937 -2.263 -18.589 1.00 97.75 84 VAL A N 1
ATOM 599 C CA . VAL A 1 84 ? 4.147 -3.071 -17.378 1.00 97.75 84 VAL A CA 1
ATOM 600 C C . VAL A 1 84 ? 4.222 -2.191 -16.126 1.00 97.75 84 VAL A C 1
ATOM 602 O O . VAL A 1 84 ? 3.572 -2.492 -15.121 1.00 97.75 84 VAL A O 1
ATOM 605 N N . LEU A 1 85 ? 4.950 -1.071 -16.177 1.00 98.06 85 LEU A N 1
ATOM 606 C CA . LEU A 1 85 ? 5.063 -0.143 -15.043 1.00 98.06 85 LEU A CA 1
ATOM 607 C C . LEU A 1 85 ? 3.722 0.500 -14.673 1.00 98.06 85 LEU A C 1
ATOM 609 O O . LEU A 1 85 ? 3.374 0.617 -13.490 1.00 98.06 85 LEU A O 1
ATOM 613 N N . HIS A 1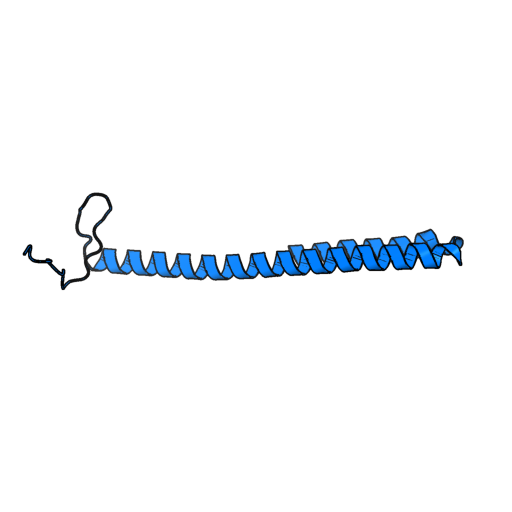 86 ? 2.928 0.875 -15.674 1.00 98.19 86 HIS A N 1
ATOM 614 C CA . HIS A 1 86 ? 1.589 1.403 -15.445 1.00 98.19 86 HIS A CA 1
ATOM 615 C C . HIS A 1 86 ? 0.644 0.332 -14.889 1.00 98.19 86 HIS A C 1
ATOM 617 O O . HIS A 1 86 ? -0.163 0.628 -14.003 1.00 98.19 86 HIS A O 1
ATOM 623 N N . ALA A 1 87 ? 0.735 -0.911 -15.372 1.00 98.38 87 ALA A N 1
ATOM 624 C CA . ALA A 1 87 ? -0.045 -2.026 -14.844 1.00 98.38 87 ALA A CA 1
ATOM 625 C C . ALA A 1 87 ? 0.284 -2.295 -13.369 1.00 98.38 87 ALA A C 1
ATOM 627 O O . ALA A 1 87 ? -0.637 -2.409 -12.557 1.00 98.38 87 ALA A O 1
ATOM 628 N N . TYR A 1 88 ? 1.571 -2.296 -13.005 1.00 98.31 88 TYR A N 1
ATOM 629 C CA . TYR A 1 88 ? 2.008 -2.395 -11.612 1.00 98.31 88 TYR A CA 1
ATOM 630 C C . TYR A 1 88 ? 1.421 -1.270 -10.754 1.00 98.31 88 TYR A C 1
ATOM 632 O O . TYR A 1 88 ? 0.797 -1.538 -9.728 1.00 98.31 88 TYR A O 1
ATOM 640 N N . SER A 1 89 ? 1.554 -0.020 -11.204 1.00 98.12 89 SER A N 1
ATOM 641 C CA . SER A 1 89 ? 1.069 1.158 -10.473 1.00 98.12 89 SER A CA 1
ATOM 642 C C . SER A 1 89 ? -0.437 1.088 -10.202 1.00 98.12 89 SER A C 1
ATOM 644 O O . SER A 1 89 ? -0.882 1.316 -9.077 1.00 98.12 89 SER A O 1
ATOM 646 N N . ARG A 1 90 ? -1.231 0.702 -11.210 1.00 98.50 90 ARG A N 1
ATOM 647 C CA . ARG A 1 90 ? -2.682 0.501 -11.057 1.00 98.50 90 ARG A CA 1
ATOM 648 C C . ARG A 1 90 ? -3.007 -0.647 -10.103 1.00 98.50 90 ARG A C 1
ATOM 650 O O . ARG A 1 90 ? -3.893 -0.500 -9.264 1.00 98.50 90 ARG A O 1
ATOM 657 N N . GLY A 1 91 ? -2.297 -1.770 -10.217 1.00 98.19 91 GLY A N 1
ATOM 658 C CA . GLY A 1 91 ? -2.479 -2.926 -9.339 1.00 98.19 91 GLY A CA 1
ATOM 659 C C . GLY A 1 91 ? -2.180 -2.594 -7.877 1.00 98.19 91 GLY A C 1
ATOM 660 O O . GLY A 1 91 ? -2.980 -2.912 -7.000 1.00 98.19 91 GLY A O 1
ATOM 661 N N . ALA A 1 92 ? -1.078 -1.889 -7.616 1.00 98.00 92 ALA A N 1
ATOM 662 C CA . ALA A 1 92 ? -0.711 -1.432 -6.280 1.00 98.00 92 ALA A CA 1
ATOM 663 C C . ALA A 1 92 ? -1.759 -0.467 -5.704 1.00 98.00 92 ALA A C 1
ATOM 665 O O . ALA A 1 92 ? -2.215 -0.659 -4.577 1.00 98.00 92 ALA A O 1
ATOM 666 N N . ALA A 1 93 ? -2.205 0.515 -6.495 1.00 97.88 93 ALA A N 1
ATOM 667 C CA . ALA A 1 93 ? -3.249 1.452 -6.083 1.00 97.88 93 ALA A CA 1
ATOM 668 C C . ALA A 1 93 ? -4.566 0.738 -5.731 1.00 97.88 93 ALA A C 1
ATOM 670 O O . ALA A 1 93 ? -5.183 1.046 -4.711 1.00 97.88 93 ALA A O 1
ATOM 671 N N . PHE A 1 94 ? -4.972 -0.251 -6.533 1.00 97.69 94 PHE A N 1
ATOM 672 C CA . PHE A 1 94 ? -6.153 -1.065 -6.249 1.00 97.69 94 PHE A CA 1
ATOM 673 C C . PHE A 1 94 ? -6.003 -1.853 -4.940 1.00 97.69 94 PHE A C 1
ATOM 675 O O . PHE A 1 94 ? -6.886 -1.791 -4.085 1.00 97.69 94 PHE A O 1
ATOM 682 N N . GLN A 1 95 ? -4.872 -2.538 -4.740 1.00 96.50 95 GLN A N 1
ATOM 683 C CA . GLN A 1 95 ? -4.619 -3.299 -3.513 1.00 96.50 95 GLN A CA 1
ATOM 684 C C . GLN A 1 95 ? -4.691 -2.406 -2.267 1.00 96.50 95 GLN A C 1
ATOM 686 O O . GLN A 1 95 ? -5.403 -2.742 -1.324 1.00 96.50 95 GLN A O 1
ATOM 691 N N . ILE A 1 96 ? -4.053 -1.232 -2.298 1.00 97.00 96 ILE A N 1
ATOM 692 C CA . ILE A 1 96 ? -4.097 -0.252 -1.202 1.00 97.00 96 ILE A CA 1
ATOM 693 C C . ILE A 1 96 ? -5.535 0.215 -0.932 1.00 97.00 96 ILE A C 1
ATOM 695 O O . ILE A 1 96 ? -5.966 0.248 0.219 1.00 97.00 96 ILE A O 1
ATOM 699 N N . ALA A 1 97 ? -6.303 0.546 -1.977 1.00 95.19 97 ALA A N 1
ATOM 700 C CA . ALA A 1 97 ? -7.681 1.017 -1.831 1.00 95.19 97 ALA A CA 1
ATOM 701 C C . ALA A 1 97 ? -8.614 -0.047 -1.223 1.00 95.19 97 ALA A C 1
ATOM 703 O O . ALA A 1 97 ? -9.548 0.284 -0.488 1.00 95.19 97 ALA A O 1
ATOM 704 N N . THR A 1 98 ? -8.358 -1.323 -1.519 1.00 95.06 98 THR A N 1
ATOM 705 C CA . THR A 1 98 ? -9.160 -2.457 -1.030 1.00 95.06 98 THR A CA 1
ATOM 706 C C . THR A 1 98 ? -8.680 -3.050 0.295 1.00 95.06 98 THR A C 1
ATOM 708 O O . THR A 1 98 ? -9.361 -3.921 0.835 1.00 95.06 98 THR A O 1
ATOM 711 N N . PHE A 1 99 ? -7.557 -2.572 0.837 1.00 90.50 99 PHE A N 1
ATOM 712 C CA . PHE A 1 99 ? -6.976 -3.056 2.087 1.00 90.50 99 PHE A CA 1
ATOM 713 C C . PHE A 1 99 ? -7.909 -2.773 3.276 1.00 90.50 99 PHE A C 1
ATOM 715 O O . PHE A 1 99 ? -8.285 -1.620 3.502 1.00 90.50 99 PHE A O 1
ATOM 722 N N . LYS A 1 100 ? -8.303 -3.804 4.026 1.00 81.94 100 LYS A N 1
ATOM 723 C CA . LYS A 1 100 ? -9.230 -3.721 5.165 1.00 81.94 100 LYS A CA 1
ATOM 724 C C . LYS A 1 100 ? -8.614 -4.313 6.414 1.00 81.94 100 LYS A C 1
ATOM 726 O O . LYS A 1 100 ? -7.904 -5.331 6.269 1.00 81.94 100 LYS A O 1
#

Foldseek 3Di:
DDDDPDDPDDFDADPVRDTDDPVVSVVVVVVVVVVVVVVVVVVVQVVVLVVLVVVLVVVLVVLVVVLVVVCVVPVVCNVVSVVVSVVSSVVSVVCSVPRD

Sequence (100 aa):
MAHEIVSLLGGTTTSSGHQLSGGIARQTKREVDTVAARTEVAHVTDQARAFLTASAANNIITLYGMAEQGLQSAPAAASDVLEVLHAYSRGAAFQIATFK

Radius of gyration: 27.84 Å; chains: 1; bounding box: 48×23×85 Å

Secondary structure (DSSP, 8-state):
-------SS-PPBPTTSPBPPHHHHHHHHHHHHHHHHHHHHHHHHHHHHHHHHHHHHHHHHHHHHHHHHHHHH-GGGHHHHHHHHHHHHHHHHHHHHH--

pLDDT: mean 86.77, std 18.29, range [34.28, 98.69]